Protein AF-A0A946WUX2-F1 (afdb_monomer_lite)

Secondary structure (DSSP, 8-state):
----------------------SS-BGGG---SEEEE-SSS--EEEEHHHHHHHHHHHT---B-S--

pLDDT: mean 82.26, std 17.26, range [40.75, 98.12]

Sequence (67 aa):
MTKTKGNIARKQFRRGRVEKKDLHKINEKISAPFVRIVGDVESKIISIKEALHKASQMNLDLVEISP

Foldseek 3Di:
DDDDDPPPVPPPPPPPPPPPDDPWQKQPSDDDQWDFDDDPDPTDIDGSVVVSVVCVVVVHMDTPPDD

Structure (mmCIF, N/CA/C/O backbone):
data_AF-A0A946WUX2-F1
#
_entry.id   AF-A0A946WUX2-F1
#
loop_
_atom_site.group_PDB
_atom_site.id
_atom_site.type_symbol
_atom_site.label_atom_id
_atom_site.label_alt_id
_atom_site.label_comp_id
_atom_site.label_asym_id
_atom_site.label_entity_id
_atom_site.label_seq_id
_atom_site.pdbx_PDB_ins_code
_atom_site.Cartn_x
_atom_site.Cartn_y
_atom_site.Cartn_z
_atom_site.occupancy
_atom_site.B_iso_or_equiv
_atom_site.auth_seq_id
_atom_site.auth_comp_id
_atom_site.auth_asym_id
_atom_site.auth_atom_id
_atom_site.pdbx_PDB_model_num
ATOM 1 N N . MET A 1 1 ? 11.086 7.987 -72.740 1.00 48.19 1 MET A N 1
ATOM 2 C CA . MET A 1 1 ? 10.606 6.757 -72.072 1.00 48.19 1 MET A CA 1
ATOM 3 C C . MET A 1 1 ? 11.798 6.004 -71.500 1.00 48.19 1 MET A C 1
ATOM 5 O O . MET A 1 1 ? 12.478 5.345 -72.262 1.00 48.19 1 MET A O 1
ATOM 9 N N . THR A 1 2 ? 12.042 6.076 -70.192 1.00 40.75 2 THR A N 1
ATOM 10 C CA . THR A 1 2 ? 12.729 5.013 -69.435 1.00 40.75 2 THR A CA 1
ATOM 11 C C . THR A 1 2 ? 12.194 5.042 -68.006 1.00 40.75 2 THR A C 1
ATOM 13 O O . THR A 1 2 ? 12.164 6.073 -67.340 1.00 40.75 2 THR A O 1
ATOM 16 N N . LYS A 1 3 ? 11.642 3.903 -67.592 1.00 45.50 3 LYS A N 1
ATOM 17 C CA . LYS A 1 3 ? 10.931 3.686 -66.335 1.00 45.50 3 LYS A CA 1
ATOM 18 C C . LYS A 1 3 ? 11.922 3.439 -65.186 1.00 45.50 3 LYS A C 1
ATOM 20 O O . LYS A 1 3 ? 12.847 2.652 -65.329 1.00 45.50 3 LYS A O 1
ATOM 25 N N . THR A 1 4 ? 11.594 4.038 -64.042 1.00 52.28 4 THR A N 1
ATOM 26 C CA . THR A 1 4 ? 11.709 3.481 -62.682 1.00 52.28 4 THR A CA 1
ATOM 27 C C . THR A 1 4 ? 13.094 3.329 -62.046 1.00 52.28 4 THR A C 1
ATOM 29 O O . THR A 1 4 ? 13.808 2.362 -62.281 1.00 52.28 4 THR A O 1
ATOM 32 N N . LYS A 1 5 ? 13.343 4.151 -61.019 1.00 49.38 5 LYS A N 1
ATOM 33 C CA . LYS A 1 5 ? 13.831 3.654 -59.723 1.00 49.38 5 LYS A CA 1
ATOM 34 C C . LYS A 1 5 ? 12.978 4.287 -58.632 1.00 49.38 5 LYS A C 1
ATOM 36 O O . LYS A 1 5 ? 13.120 5.465 -58.324 1.00 49.38 5 LYS A O 1
ATOM 41 N N . GLY A 1 6 ? 12.016 3.516 -58.126 1.00 48.66 6 GLY A N 1
ATOM 42 C CA . GLY A 1 6 ? 11.214 3.922 -56.982 1.00 48.66 6 GLY A CA 1
ATOM 43 C C . GLY A 1 6 ? 12.147 4.193 -55.810 1.00 48.66 6 GLY A C 1
ATOM 44 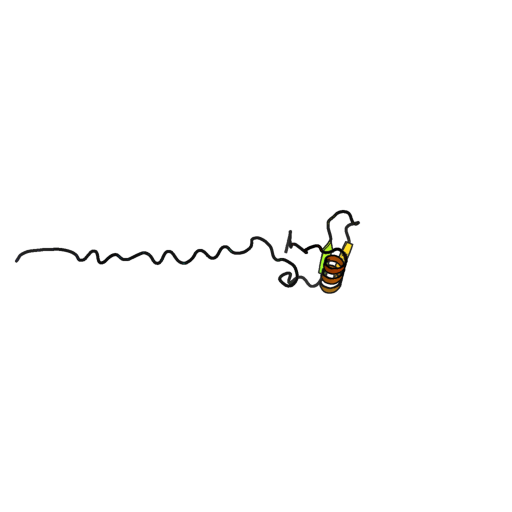O O . GLY A 1 6 ? 12.871 3.300 -55.374 1.00 48.66 6 GLY A O 1
ATOM 45 N N . ASN A 1 7 ? 12.143 5.431 -55.322 1.00 52.94 7 ASN A N 1
ATOM 46 C CA . ASN A 1 7 ? 12.747 5.762 -54.046 1.00 52.94 7 ASN A CA 1
ATOM 47 C C . ASN A 1 7 ? 11.943 5.041 -52.966 1.00 52.94 7 ASN A C 1
ATOM 49 O O . ASN A 1 7 ? 10.956 5.560 -52.448 1.00 52.94 7 ASN A O 1
ATOM 53 N N . ILE A 1 8 ? 12.395 3.841 -52.602 1.00 60.97 8 ILE A N 1
ATOM 54 C CA . ILE A 1 8 ? 12.072 3.192 -51.332 1.00 60.97 8 ILE A CA 1
ATOM 55 C C . ILE A 1 8 ? 12.845 3.980 -50.265 1.00 60.97 8 ILE A C 1
ATOM 57 O O . ILE A 1 8 ? 13.776 3.488 -49.627 1.00 60.97 8 ILE A O 1
ATOM 61 N N . ALA A 1 9 ? 12.520 5.272 -50.140 1.00 57.06 9 ALA A N 1
ATOM 62 C CA . ALA A 1 9 ? 12.954 6.101 -49.041 1.00 57.06 9 ALA A CA 1
ATOM 63 C C . ALA A 1 9 ? 12.361 5.430 -47.817 1.00 57.06 9 ALA A C 1
ATOM 65 O O . ALA A 1 9 ? 11.144 5.397 -47.631 1.00 57.06 9 ALA A O 1
ATOM 66 N N . ARG A 1 10 ? 13.261 4.763 -47.099 1.00 60.59 10 ARG A N 1
ATOM 67 C CA . ARG A 1 10 ? 13.038 3.941 -45.924 1.00 60.59 10 ARG A CA 1
ATOM 68 C C . ARG A 1 10 ? 11.956 4.601 -45.089 1.00 60.59 10 ARG A C 1
ATOM 70 O O . ARG A 1 10 ? 12.234 5.525 -44.328 1.00 60.59 10 ARG A O 1
ATOM 77 N N . LYS A 1 11 ? 10.724 4.107 -45.228 1.00 54.97 11 LYS A N 1
ATOM 78 C CA . LYS A 1 11 ? 9.660 4.308 -44.256 1.00 54.97 11 LYS A CA 1
ATOM 79 C C . LYS A 1 11 ? 10.141 3.526 -43.045 1.00 54.97 11 LYS A C 1
ATOM 81 O O . LYS A 1 11 ? 9.759 2.380 -42.842 1.00 54.97 11 LYS A O 1
ATOM 86 N N . GLN A 1 12 ? 11.122 4.099 -42.341 1.00 60.59 12 GLN A N 1
ATOM 87 C CA . GLN A 1 12 ? 11.550 3.669 -41.032 1.00 60.59 12 GLN A CA 1
ATOM 88 C C . GLN A 1 12 ? 10.266 3.708 -40.240 1.00 60.59 12 GLN A C 1
ATOM 90 O O . GLN A 1 12 ? 9.756 4.772 -39.892 1.00 60.59 12 GLN A O 1
ATOM 95 N N . PHE A 1 13 ? 9.684 2.526 -40.089 1.00 59.44 13 PHE A N 1
ATOM 96 C CA . PHE A 1 13 ? 8.616 2.280 -39.166 1.00 59.44 13 PHE A CA 1
ATOM 97 C C . PHE A 1 13 ? 9.096 2.915 -37.873 1.00 59.44 13 PHE A C 1
ATOM 99 O O . PHE A 1 13 ? 10.048 2.434 -37.254 1.00 59.44 13 PHE A O 1
ATOM 106 N N . ARG A 1 14 ? 8.482 4.044 -37.511 1.00 63.53 14 ARG A N 1
ATOM 107 C CA . ARG A 1 14 ? 8.435 4.496 -36.134 1.00 63.53 14 ARG A CA 1
ATOM 108 C C . ARG A 1 14 ? 7.758 3.342 -35.415 1.00 63.53 14 ARG A C 1
ATOM 110 O O . ARG A 1 14 ? 6.538 3.312 -35.312 1.00 63.53 14 ARG A O 1
ATOM 117 N N . ARG A 1 15 ? 8.540 2.322 -35.049 1.00 64.31 15 ARG A N 1
ATOM 118 C CA . ARG A 1 15 ? 8.154 1.326 -34.066 1.00 64.31 15 ARG A CA 1
ATOM 119 C C . ARG A 1 15 ? 7.871 2.190 -32.856 1.00 64.31 15 ARG A C 1
ATOM 121 O O . ARG A 1 15 ? 8.808 2.700 -32.244 1.00 64.31 15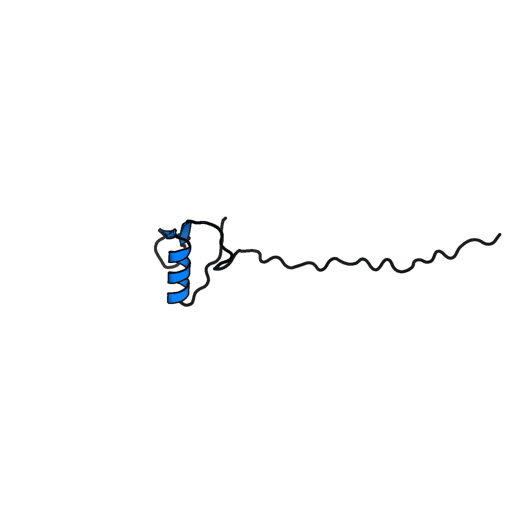 ARG A O 1
ATOM 128 N N . GLY A 1 16 ? 6.589 2.514 -32.671 1.00 66.75 16 GLY A N 1
ATOM 129 C CA . GLY A 1 16 ? 6.131 3.330 -31.564 1.00 66.75 16 GLY A CA 1
ATOM 130 C C . GLY A 1 16 ? 6.794 2.758 -30.330 1.00 66.75 16 GLY A C 1
ATOM 131 O O . GLY A 1 16 ? 6.833 1.535 -30.175 1.00 66.75 16 GLY A O 1
ATOM 132 N N . ARG A 1 17 ? 7.432 3.624 -29.545 1.00 70.25 17 ARG A N 1
ATOM 133 C CA . ARG A 1 17 ? 8.052 3.226 -28.289 1.00 70.25 17 ARG A CA 1
ATOM 134 C C . ARG A 1 17 ? 7.009 2.402 -27.540 1.00 70.25 17 ARG A C 1
ATOM 136 O O . ARG A 1 17 ? 5.960 2.929 -27.190 1.00 70.25 17 ARG A O 1
ATOM 143 N N . VAL A 1 18 ? 7.257 1.102 -27.392 1.00 72.19 18 VAL A N 1
ATOM 144 C CA . VAL A 1 18 ? 6.381 0.240 -26.604 1.00 72.19 18 VAL A CA 1
ATOM 145 C C . VAL A 1 18 ? 6.650 0.642 -25.167 1.00 72.19 18 VAL A C 1
ATOM 147 O O . VAL A 1 18 ? 7.651 0.244 -24.573 1.00 72.19 18 VAL A O 1
ATOM 150 N N . GLU A 1 19 ? 5.816 1.535 -24.651 1.00 73.81 19 GLU A N 1
ATOM 151 C CA . GLU A 1 19 ? 5.810 1.849 -23.235 1.00 73.81 19 GLU A CA 1
ATOM 152 C C . GLU A 1 19 ? 5.381 0.579 -22.515 1.00 73.81 19 GLU A C 1
ATOM 154 O O . GLU A 1 19 ? 4.254 0.103 -22.674 1.00 73.81 19 GLU A O 1
ATOM 159 N N . LYS A 1 20 ? 6.317 -0.020 -21.775 1.00 74.69 20 LYS A N 1
ATOM 160 C CA . LYS A 1 20 ? 5.980 -1.076 -20.830 1.00 74.69 20 LYS A CA 1
ATOM 161 C C . LYS A 1 20 ? 5.064 -0.435 -19.796 1.00 74.69 20 LYS A C 1
ATOM 163 O O . LYS A 1 20 ? 5.532 0.308 -18.94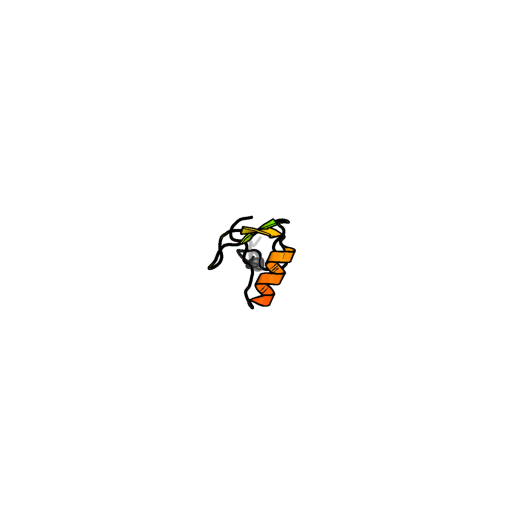1 1.00 74.69 20 LYS A O 1
ATOM 168 N N . LYS A 1 21 ? 3.761 -0.658 -19.936 1.00 73.38 21 LYS A N 1
ATOM 169 C CA . LYS A 1 21 ? 2.808 -0.327 -18.884 1.00 73.38 21 LYS A CA 1
ATOM 170 C C . LYS A 1 21 ? 3.076 -1.280 -17.724 1.00 73.38 21 LYS A C 1
ATOM 172 O O . LYS A 1 21 ? 3.199 -2.484 -17.952 1.00 73.38 21 LYS A O 1
ATOM 177 N N . ASP A 1 22 ? 3.198 -0.734 -16.519 1.00 76.94 22 ASP A N 1
ATOM 178 C CA . ASP A 1 22 ? 3.231 -1.539 -15.299 1.00 76.94 22 ASP A CA 1
ATOM 179 C C . ASP A 1 22 ? 1.973 -2.422 -15.268 1.00 76.94 22 ASP A C 1
ATOM 181 O O . ASP A 1 22 ? 0.873 -1.938 -15.548 1.00 76.94 22 ASP A O 1
ATOM 185 N N . LEU A 1 23 ? 2.129 -3.716 -14.968 1.00 85.25 23 LEU A N 1
ATOM 186 C CA . LEU A 1 23 ? 0.998 -4.655 -14.925 1.00 85.25 23 LEU A CA 1
ATOM 187 C C . LEU A 1 23 ? 0.013 -4.335 -13.793 1.00 85.25 23 LEU A C 1
ATOM 189 O O . LEU A 1 23 ? -1.175 -4.617 -13.926 1.00 85.25 23 LEU A O 1
ATOM 193 N N . HIS A 1 24 ? 0.505 -3.747 -12.702 1.00 92.31 24 HIS A N 1
ATOM 194 C CA . HIS A 1 24 ? -0.255 -3.507 -11.481 1.00 92.31 24 HIS A CA 1
ATOM 195 C C . HIS A 1 24 ? -0.074 -2.071 -11.002 1.00 92.31 24 HIS A C 1
ATOM 197 O O . HIS A 1 24 ? 1.012 -1.494 -11.123 1.00 92.31 24 HIS A O 1
ATOM 203 N N . LYS A 1 25 ? -1.131 -1.497 -10.419 1.00 95.31 25 LYS A N 1
ATOM 204 C CA . LYS A 1 25 ? -1.020 -0.235 -9.686 1.00 95.31 25 LYS A CA 1
ATOM 205 C C . LYS A 1 25 ? -0.381 -0.504 -8.330 1.00 95.31 25 LYS A C 1
ATOM 207 O O . LYS A 1 25 ? -0.692 -1.495 -7.674 1.00 95.31 25 LYS A O 1
ATOM 212 N N . ILE A 1 26 ? 0.515 0.389 -7.930 1.00 96.06 26 ILE A N 1
ATOM 213 C CA . ILE A 1 26 ? 1.288 0.283 -6.695 1.00 96.06 26 ILE A CA 1
ATOM 214 C C . ILE A 1 26 ? 1.120 1.577 -5.900 1.00 96.06 26 ILE A C 1
ATOM 216 O O . ILE A 1 26 ? 1.105 2.656 -6.498 1.00 96.06 26 ILE A O 1
ATOM 220 N N . ASN A 1 27 ? 1.003 1.470 -4.576 1.00 96.19 27 ASN A N 1
ATOM 221 C CA . ASN A 1 27 ? 0.943 2.600 -3.641 1.00 96.19 27 ASN A CA 1
ATOM 222 C C . ASN A 1 27 ? -0.079 3.673 -4.065 1.00 96.19 27 ASN A C 1
ATOM 224 O O . ASN A 1 27 ? -1.267 3.368 -4.182 1.00 96.19 27 ASN A O 1
ATOM 228 N N . GLU A 1 28 ? 0.344 4.920 -4.316 1.00 96.69 28 GLU A N 1
ATOM 229 C CA . GLU A 1 28 ? -0.585 6.013 -4.643 1.00 96.69 28 GLU A CA 1
ATOM 230 C C . GLU A 1 28 ? -1.259 5.852 -6.011 1.00 96.69 28 GLU A C 1
ATOM 232 O O . GLU A 1 28 ? -2.230 6.547 -6.308 1.00 96.69 28 GLU A O 1
ATOM 237 N N . LYS A 1 29 ? -0.785 4.923 -6.852 1.00 96.31 29 LYS A N 1
ATOM 238 C CA . LYS A 1 29 ? -1.449 4.604 -8.121 1.00 96.31 29 LYS A CA 1
ATOM 239 C C . LYS A 1 29 ? -2.764 3.842 -7.901 1.00 96.31 29 LYS A C 1
ATOM 241 O O . LYS A 1 29 ? -3.554 3.758 -8.836 1.00 96.31 29 LYS A O 1
ATOM 246 N N . ILE A 1 30 ? -3.012 3.270 -6.718 1.00 96.75 30 ILE A N 1
ATOM 247 C CA . ILE A 1 30 ? -4.247 2.530 -6.415 1.00 96.75 30 ILE A CA 1
ATOM 248 C C . ILE A 1 30 ? -5.403 3.519 -6.230 1.00 96.75 30 ILE A C 1
ATOM 250 O O . ILE A 1 30 ? -5.368 4.392 -5.369 1.00 96.75 30 ILE A O 1
ATOM 254 N N . SER A 1 31 ? -6.449 3.366 -7.042 1.00 95.94 31 SER A N 1
ATOM 255 C CA . SER A 1 31 ? -7.560 4.323 -7.128 1.00 95.94 31 SER A CA 1
ATOM 256 C C . SER A 1 31 ? -8.784 3.958 -6.282 1.00 95.94 31 SER A C 1
ATOM 258 O O . SER A 1 31 ? -9.695 4.773 -6.146 1.00 95.94 31 SER A O 1
ATOM 260 N N . ALA A 1 32 ? -8.854 2.734 -5.756 1.00 97.12 32 ALA A N 1
ATOM 261 C CA . ALA A 1 32 ? -10.003 2.275 -4.985 1.00 97.12 32 ALA A CA 1
ATOM 262 C C . ALA A 1 32 ? -10.094 3.010 -3.630 1.00 97.12 32 ALA A C 1
ATOM 264 O O . ALA A 1 32 ? -9.080 3.144 -2.945 1.00 97.12 32 ALA A O 1
ATOM 265 N N . PRO A 1 33 ? -11.289 3.455 -3.192 1.00 96.94 33 PRO A N 1
ATOM 266 C CA . PRO A 1 33 ? -11.441 4.132 -1.899 1.00 96.94 33 PRO A CA 1
ATOM 267 C C . PRO A 1 33 ? -11.226 3.180 -0.710 1.00 96.94 33 PRO A C 1
ATOM 269 O O . PRO A 1 33 ? -10.716 3.582 0.340 1.00 96.94 33 PRO A O 1
ATOM 272 N N . PHE A 1 34 ? -11.585 1.908 -0.896 1.00 97.44 34 PHE A N 1
ATOM 273 C CA . PHE A 1 34 ? -11.429 0.833 0.075 1.00 97.44 34 PHE A CA 1
ATOM 274 C C . PHE A 1 34 ? -10.758 -0.362 -0.587 1.00 97.44 34 PHE A C 1
ATOM 276 O O . PHE A 1 34 ? -11.034 -0.673 -1.743 1.00 97.44 34 PHE A O 1
ATOM 283 N N . VAL A 1 35 ? -9.901 -1.040 0.167 1.00 96.38 35 VAL A N 1
ATOM 284 C CA . VAL A 1 35 ? -9.132 -2.194 -0.296 1.00 96.38 35 VAL A CA 1
ATOM 285 C C . VAL A 1 35 ? -9.203 -3.313 0.729 1.00 96.38 3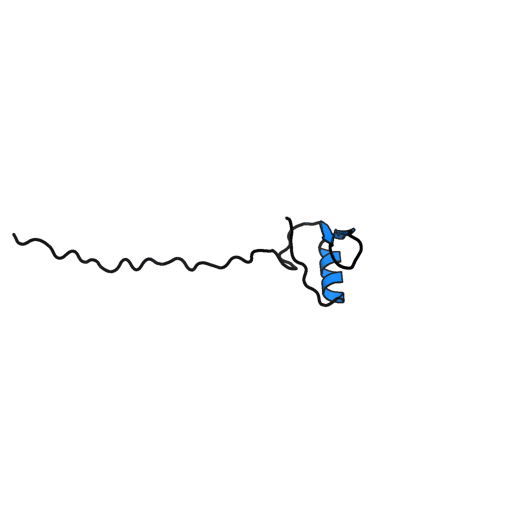5 VAL A C 1
ATOM 287 O O . VAL A 1 35 ? -9.298 -3.070 1.933 1.00 96.38 35 VAL A O 1
ATOM 290 N N . ARG A 1 36 ? -9.142 -4.555 0.251 1.00 95.62 36 ARG A N 1
ATOM 291 C CA . ARG A 1 36 ? -8.934 -5.725 1.102 1.00 95.62 36 ARG A CA 1
ATOM 292 C C . ARG A 1 36 ? -7.445 -6.024 1.150 1.00 95.62 36 ARG A C 1
ATOM 294 O O . ARG A 1 36 ? -6.857 -6.315 0.115 1.00 95.62 36 ARG A O 1
ATOM 301 N N . ILE A 1 37 ? -6.853 -5.967 2.336 1.00 92.50 37 ILE A N 1
ATOM 302 C CA . ILE A 1 37 ? -5.456 -6.366 2.519 1.00 92.50 37 ILE A CA 1
ATOM 303 C C . ILE A 1 37 ? -5.382 -7.888 2.603 1.00 92.50 37 ILE A C 1
ATOM 305 O O . ILE A 1 37 ? -6.215 -8.516 3.259 1.00 92.50 37 ILE A O 1
ATOM 309 N N . VAL A 1 38 ? -4.399 -8.460 1.913 1.00 90.31 38 VAL A N 1
ATOM 310 C CA . VAL A 1 38 ? -4.098 -9.894 1.878 1.00 90.31 38 VAL A CA 1
ATOM 311 C C . VAL A 1 38 ? -2.601 -10.060 2.166 1.00 90.31 38 VAL A C 1
ATOM 313 O O . VAL A 1 38 ? -1.801 -9.311 1.610 1.00 90.31 38 VAL A O 1
ATOM 316 N N . GLY A 1 39 ? -2.224 -10.996 3.042 1.00 80.88 39 GLY A N 1
ATOM 317 C CA . GLY A 1 39 ? -0.838 -11.257 3.459 1.00 80.88 39 GLY A CA 1
ATOM 318 C C . GLY A 1 39 ? -0.782 -12.088 4.748 1.00 80.88 39 GLY A C 1
ATOM 319 O O . GLY A 1 39 ? -1.758 -12.760 5.071 1.00 80.88 39 GLY A O 1
ATOM 320 N N . ASP A 1 40 ? 0.307 -11.978 5.518 1.00 73.50 40 ASP A N 1
ATOM 321 C CA . ASP A 1 40 ? 0.480 -12.621 6.845 1.00 73.50 40 ASP A CA 1
ATOM 322 C C . ASP A 1 40 ? -0.424 -12.034 7.953 1.00 73.50 40 ASP A C 1
ATOM 324 O O . ASP A 1 40 ? -0.295 -12.351 9.134 1.00 73.50 40 ASP A O 1
ATOM 328 N N . VAL A 1 41 ? -1.353 -11.156 7.579 1.00 66.31 41 VAL A N 1
ATOM 329 C CA . VAL A 1 41 ? -2.340 -10.529 8.458 1.00 66.31 41 VAL A CA 1
ATOM 330 C C . VAL A 1 41 ? -3.721 -11.034 8.054 1.00 66.31 41 VAL A C 1
ATOM 332 O O . VAL A 1 41 ? -3.973 -11.265 6.869 1.00 66.31 41 VAL A O 1
ATOM 335 N N . GLU A 1 42 ? -4.640 -11.161 9.013 1.00 79.25 42 GLU A N 1
ATOM 336 C CA . GLU A 1 42 ? -6.035 -11.486 8.706 1.00 79.25 42 GLU A CA 1
ATOM 337 C C . GLU A 1 42 ? -6.609 -10.536 7.650 1.00 79.25 42 GLU A C 1
ATOM 339 O O . GLU A 1 42 ? -6.440 -9.312 7.710 1.00 79.25 42 GLU A O 1
ATOM 344 N N . SER A 1 43 ? -7.319 -11.112 6.677 1.00 89.00 43 SER A N 1
ATOM 345 C CA . SER A 1 43 ? -7.887 -10.336 5.585 1.00 89.00 43 SER A CA 1
ATOM 346 C C . SER A 1 43 ? -8.914 -9.343 6.118 1.00 89.00 43 SER A C 1
ATOM 348 O O . SER A 1 43 ? -9.937 -9.736 6.683 1.00 89.00 43 SER A O 1
ATOM 350 N N . LYS A 1 44 ? -8.671 -8.052 5.890 1.00 92.38 44 LYS A N 1
ATOM 351 C CA . LYS A 1 44 ? -9.539 -6.970 6.361 1.00 92.38 44 LYS A CA 1
ATOM 352 C C . LYS A 1 44 ? -9.746 -5.927 5.271 1.00 92.38 44 LYS A C 1
ATOM 354 O O . LYS A 1 44 ? -8.814 -5.594 4.539 1.00 92.38 44 LYS A O 1
ATOM 359 N N . ILE A 1 45 ? -10.969 -5.404 5.182 1.00 96.06 45 ILE A N 1
ATOM 360 C CA . ILE A 1 45 ? -11.297 -4.256 4.332 1.00 96.06 45 ILE A CA 1
ATOM 361 C C . ILE A 1 45 ? -11.012 -2.974 5.114 1.00 96.06 45 ILE A C 1
ATOM 363 O O . ILE A 1 45 ? -11.531 -2.792 6.216 1.00 96.06 45 ILE A O 1
ATOM 367 N N . ILE A 1 46 ? -10.187 -2.100 4.545 1.00 96.94 46 ILE A N 1
ATOM 368 C CA . ILE A 1 46 ? -9.792 -0.814 5.127 1.00 96.94 46 ILE A CA 1
ATOM 369 C C . ILE A 1 46 ? -9.748 0.274 4.050 1.00 96.94 46 ILE A C 1
ATOM 371 O O . ILE A 1 46 ? -9.793 -0.014 2.854 1.00 96.94 46 ILE A O 1
ATOM 375 N N . SER A 1 47 ? -9.669 1.539 4.466 1.00 98.12 47 SER A N 1
ATOM 376 C CA . SER A 1 47 ? -9.475 2.647 3.520 1.00 98.12 47 SER A CA 1
ATOM 377 C C . SER A 1 47 ? -8.092 2.582 2.863 1.00 98.12 47 SER A C 1
ATOM 379 O O . SER A 1 47 ? -7.126 2.145 3.495 1.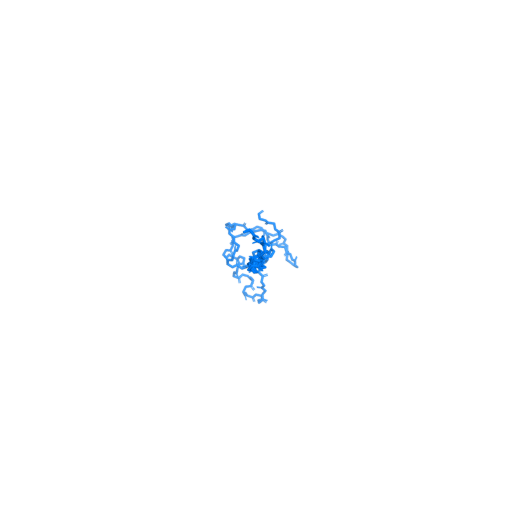00 98.12 47 SER A O 1
ATOM 381 N N . ILE A 1 48 ? -7.961 3.082 1.629 1.00 97.44 48 ILE A N 1
ATOM 382 C CA . ILE A 1 48 ? -6.653 3.157 0.950 1.00 97.44 48 ILE A CA 1
ATOM 383 C C . ILE A 1 48 ? -5.629 3.978 1.749 1.00 97.44 48 ILE A C 1
ATOM 385 O O . ILE A 1 48 ? -4.451 3.637 1.800 1.00 97.44 48 ILE A O 1
ATOM 389 N N . LYS A 1 49 ? -6.084 5.015 2.460 1.00 97.81 49 LYS A N 1
ATOM 390 C CA . LYS A 1 49 ? -5.229 5.835 3.328 1.00 97.81 49 LYS A CA 1
ATOM 391 C C . LYS A 1 49 ? -4.648 5.026 4.490 1.00 97.81 49 LYS A C 1
ATOM 393 O O . LYS A 1 49 ? -3.462 5.140 4.784 1.00 97.81 49 LYS A O 1
ATOM 398 N N . GLU A 1 50 ? -5.475 4.211 5.147 1.00 97.00 50 GLU A N 1
ATOM 399 C CA . GLU A 1 50 ? -5.022 3.324 6.225 1.00 97.00 50 GLU A CA 1
ATOM 400 C C . GLU A 1 50 ? -4.071 2.247 5.689 1.00 97.00 50 GLU A C 1
ATOM 402 O O . GLU A 1 50 ? -3.055 1.957 6.317 1.00 97.00 50 GLU A O 1
ATOM 407 N N . ALA A 1 51 ? -4.367 1.691 4.513 1.00 96.00 51 ALA A N 1
ATOM 408 C CA . ALA A 1 51 ? -3.511 0.711 3.857 1.00 96.00 51 ALA A CA 1
ATOM 409 C C . ALA A 1 51 ? -2.108 1.267 3.577 1.00 96.00 51 ALA A C 1
ATOM 411 O O . ALA A 1 51 ? -1.121 0.630 3.941 1.00 96.00 51 ALA A O 1
ATOM 412 N N . LEU A 1 52 ? -2.017 2.462 2.981 1.00 96.94 52 LEU A N 1
ATOM 413 C CA . LEU A 1 52 ? -0.742 3.123 2.683 1.00 96.94 52 LEU A CA 1
ATOM 414 C C . LEU A 1 52 ? 0.056 3.405 3.958 1.00 96.94 52 LEU A C 1
ATOM 416 O O . LEU A 1 52 ? 1.268 3.208 3.989 1.00 96.94 52 LEU A O 1
ATOM 420 N N . HIS A 1 53 ? -0.628 3.823 5.027 1.00 96.88 53 HIS A N 1
ATOM 421 C CA . HIS A 1 53 ? 0.017 4.048 6.316 1.00 96.88 53 HIS A CA 1
ATOM 422 C C . HIS A 1 53 ? 0.636 2.762 6.874 1.00 96.88 53 HIS A C 1
ATOM 424 O O . HIS A 1 53 ? 1.804 2.764 7.250 1.00 96.88 53 HIS A O 1
ATOM 430 N N . LYS A 1 54 ? -0.108 1.649 6.867 1.00 94.50 54 LYS A N 1
ATOM 431 C CA . LYS A 1 54 ? 0.403 0.352 7.339 1.00 94.50 54 LYS A CA 1
ATOM 432 C C . LYS A 1 54 ? 1.565 -0.156 6.493 1.00 94.50 54 LYS A C 1
ATOM 434 O O . LYS A 1 54 ? 2.565 -0.596 7.050 1.00 94.50 54 LYS A O 1
ATOM 439 N N . ALA A 1 55 ? 1.452 -0.052 5.170 1.00 94.62 55 ALA A N 1
ATOM 440 C CA . ALA A 1 55 ? 2.520 -0.421 4.248 1.00 94.62 55 ALA A CA 1
ATOM 441 C C . ALA A 1 55 ? 3.804 0.372 4.550 1.00 94.62 55 ALA A C 1
ATOM 443 O O . ALA A 1 55 ? 4.867 -0.219 4.719 1.00 94.62 55 ALA A O 1
ATOM 444 N N . SER A 1 56 ? 3.685 1.686 4.779 1.00 95.56 56 SER A N 1
ATOM 445 C CA . SER A 1 56 ? 4.804 2.536 5.200 1.00 95.56 56 SER A CA 1
ATOM 446 C C . SER A 1 56 ? 5.396 2.131 6.555 1.00 95.56 56 SER A C 1
ATOM 448 O O . SER A 1 56 ? 6.615 2.065 6.676 1.00 95.56 56 SER A O 1
ATOM 450 N N . GLN A 1 57 ? 4.575 1.815 7.563 1.00 95.88 57 GLN A N 1
ATOM 451 C CA . GLN A 1 57 ? 5.063 1.367 8.877 1.00 95.88 57 GLN A CA 1
ATOM 452 C C . GLN A 1 57 ? 5.838 0.045 8.805 1.00 95.88 57 GLN A C 1
ATOM 454 O O . GLN A 1 57 ? 6.746 -0.183 9.601 1.00 95.88 57 GLN A O 1
ATOM 459 N N . MET A 1 58 ? 5.473 -0.823 7.862 1.00 93.50 58 MET A N 1
ATOM 460 C CA . MET A 1 58 ? 6.099 -2.128 7.656 1.00 93.50 58 MET A CA 1
ATOM 461 C C . MET A 1 58 ? 7.235 -2.095 6.623 1.00 93.50 58 MET A C 1
ATOM 463 O O . MET A 1 58 ? 7.865 -3.125 6.404 1.00 93.50 58 MET A O 1
ATOM 467 N N . ASN A 1 59 ? 7.504 -0.941 5.996 1.00 95.44 59 ASN A N 1
ATOM 468 C CA . ASN A 1 59 ? 8.397 -0.811 4.838 1.00 95.44 59 ASN A CA 1
ATOM 469 C C . ASN A 1 59 ? 8.051 -1.796 3.701 1.00 95.44 59 ASN A C 1
ATOM 471 O O . ASN A 1 59 ? 8.931 -2.442 3.133 1.00 95.44 59 ASN A O 1
ATOM 475 N N . LEU A 1 60 ? 6.759 -1.920 3.389 1.00 95.00 60 LEU A N 1
ATOM 476 C CA . LEU A 1 60 ? 6.219 -2.738 2.302 1.00 95.00 60 LEU A CA 1
ATOM 477 C C . LEU A 1 60 ? 5.534 -1.864 1.246 1.00 95.00 60 LEU A C 1
ATOM 479 O O . LEU A 1 60 ? 5.097 -0.751 1.537 1.00 95.00 60 LEU A O 1
ATOM 483 N N . ASP A 1 61 ? 5.374 -2.414 0.044 1.00 94.75 61 ASP A N 1
ATOM 484 C CA . ASP A 1 61 ? 4.589 -1.813 -1.036 1.00 94.75 61 ASP A CA 1
ATOM 485 C C . ASP A 1 61 ? 3.187 -2.432 -1.119 1.00 94.75 61 ASP A C 1
ATOM 487 O O . ASP A 1 61 ? 3.007 -3.642 -0.957 1.00 94.75 61 ASP A O 1
ATOM 491 N N . LEU A 1 62 ? 2.182 -1.612 -1.435 1.00 94.56 62 LEU A N 1
ATOM 492 C CA . LEU A 1 62 ? 0.852 -2.100 -1.802 1.00 94.56 62 LEU A CA 1
ATOM 493 C C . LEU A 1 62 ? 0.793 -2.390 -3.294 1.00 94.56 62 LEU A C 1
ATOM 495 O O . LEU A 1 62 ? 1.066 -1.500 -4.092 1.00 94.56 62 LEU A O 1
ATOM 499 N N . VAL A 1 63 ? 0.333 -3.582 -3.671 1.00 95.06 63 VAL A N 1
ATOM 500 C CA . VAL A 1 63 ? 0.144 -3.981 -5.073 1.00 95.06 63 VAL A CA 1
ATOM 501 C C . VAL A 1 63 ? -1.322 -4.338 -5.324 1.00 95.06 63 VAL A C 1
ATOM 503 O O . VAL A 1 63 ? -1.896 -5.179 -4.633 1.00 95.06 63 VAL A O 1
ATOM 506 N N . GLU A 1 64 ? -1.941 -3.709 -6.326 1.00 94.81 64 GLU A N 1
ATOM 507 C CA . GLU A 1 64 ? -3.303 -4.022 -6.778 1.00 94.81 64 GLU A CA 1
ATOM 508 C C . GLU A 1 64 ? -3.316 -5.362 -7.532 1.00 94.81 64 GLU A C 1
ATOM 510 O O . GLU A 1 64 ? -2.851 -5.463 -8.670 1.00 94.81 64 GLU A O 1
ATOM 515 N N . ILE A 1 65 ? -3.869 -6.397 -6.895 1.00 92.25 65 ILE A N 1
ATOM 516 C CA . ILE A 1 65 ? -4.056 -7.724 -7.507 1.00 92.25 65 ILE A CA 1
ATOM 517 C C . ILE A 1 65 ? -5.397 -7.858 -8.248 1.00 92.25 65 ILE A C 1
ATOM 519 O O . ILE A 1 65 ? -5.508 -8.661 -9.170 1.00 92.25 65 ILE A O 1
ATOM 5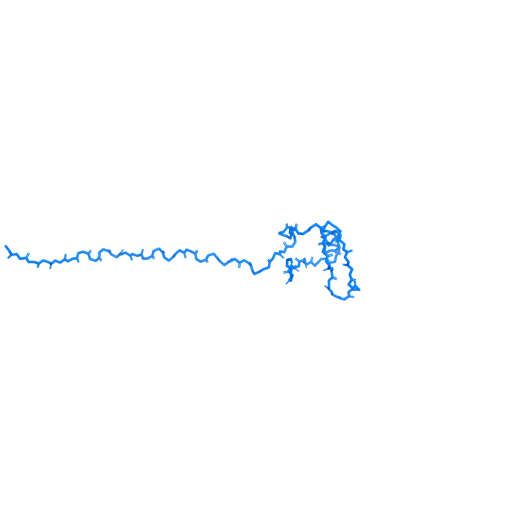23 N N . SER A 1 66 ? -6.403 -7.068 -7.858 1.00 90.69 66 SER A N 1
ATOM 524 C CA . SER A 1 66 ? -7.727 -6.993 -8.485 1.00 90.69 66 SER A CA 1
ATOM 525 C C . SER A 1 66 ? -8.276 -5.571 -8.329 1.00 90.69 66 SER A C 1
ATOM 527 O O . SER A 1 66 ? -8.343 -5.109 -7.186 1.00 90.69 66 SER A O 1
ATOM 529 N N . PRO A 1 67 ? -8.642 -4.890 -9.430 1.00 86.12 67 PRO A N 1
ATOM 530 C CA . PRO A 1 67 ? -9.315 -3.595 -9.381 1.00 86.12 67 PRO A CA 1
ATOM 531 C C . PRO A 1 67 ? -10.769 -3.707 -8.901 1.00 86.12 67 PRO A C 1
ATOM 533 O O . PRO A 1 67 ? -11.334 -4.828 -8.957 1.00 86.12 67 PRO A O 1
#

Radius of gyration: 24.65 Å; chains: 1; bounding box: 25×19×81 Å